Protein AF-A0A926HM57-F1 (afdb_monomer_lite)

pLDDT: mean 96.58, std 5.71, range [52.28, 98.81]

Structure (mmCIF, N/CA/C/O backbone):
data_AF-A0A926HM57-F1
#
_entry.id   AF-A0A926HM57-F1
#
loop_
_atom_site.group_PDB
_atom_site.id
_atom_site.type_symbol
_atom_site.label_atom_id
_atom_site.label_alt_id
_atom_site.label_comp_id
_atom_site.label_asym_id
_atom_site.label_entity_id
_atom_site.label_seq_id
_atom_site.pdbx_PDB_ins_code
_atom_site.Cartn_x
_atom_site.Cartn_y
_atom_site.Cartn_z
_atom_site.occupancy
_atom_site.B_iso_or_equiv
_atom_site.auth_seq_id
_atom_site.auth_comp_id
_atom_site.auth_asym_id
_atom_site.auth_atom_id
_atom_site.pdbx_PDB_model_num
ATOM 1 N N . MET A 1 1 ? 2.139 -15.686 -7.103 1.00 90.44 1 MET A N 1
ATOM 2 C CA . MET A 1 1 ? 2.930 -14.501 -6.729 1.00 90.44 1 MET A CA 1
ATOM 3 C C . MET A 1 1 ? 4.393 -14.729 -7.094 1.00 90.44 1 MET A C 1
ATOM 5 O O . MET A 1 1 ? 4.927 -15.778 -6.742 1.00 90.44 1 MET A O 1
ATOM 9 N N . LYS A 1 2 ? 5.020 -13.813 -7.842 1.00 95.62 2 LYS A N 1
ATOM 10 C CA . LYS A 1 2 ? 6.437 -13.906 -8.256 1.00 95.62 2 LYS A CA 1
ATOM 11 C C . LYS A 1 2 ? 7.314 -13.123 -7.279 1.00 95.62 2 LYS A C 1
ATOM 13 O O . LYS A 1 2 ? 7.052 -11.944 -7.071 1.00 95.62 2 LYS A O 1
ATOM 18 N N . ARG A 1 3 ? 8.365 -13.736 -6.722 1.00 97.81 3 ARG A N 1
ATOM 19 C CA . ARG A 1 3 ? 9.321 -13.022 -5.858 1.00 97.81 3 ARG A CA 1
ATOM 20 C C . ARG A 1 3 ? 10.279 -12.172 -6.678 1.00 97.81 3 ARG A C 1
ATOM 22 O O . ARG A 1 3 ? 10.935 -12.697 -7.576 1.00 97.81 3 ARG A O 1
ATOM 29 N N . LEU A 1 4 ? 10.350 -10.886 -6.349 1.00 98.25 4 LEU A N 1
ATOM 30 C CA . LEU A 1 4 ? 11.300 -9.955 -6.945 1.00 98.25 4 LEU A CA 1
ATOM 31 C C . LEU A 1 4 ? 12.576 -9.891 -6.104 1.00 98.25 4 LEU A C 1
ATOM 33 O O . LEU A 1 4 ? 12.536 -9.925 -4.872 1.00 98.25 4 LEU A O 1
ATOM 37 N N . THR A 1 5 ? 13.721 -9.799 -6.775 1.00 98.56 5 THR A N 1
ATOM 38 C CA . THR A 1 5 ? 14.961 -9.341 -6.140 1.00 98.56 5 THR A CA 1
ATOM 39 C C . THR A 1 5 ? 14.954 -7.814 -6.035 1.00 98.56 5 THR A C 1
ATOM 41 O O . THR A 1 5 ? 14.234 -7.138 -6.773 1.00 98.56 5 THR A O 1
ATOM 44 N N . GLN A 1 6 ? 15.793 -7.252 -5.159 1.00 98.56 6 GLN A N 1
ATOM 45 C CA . GLN A 1 6 ? 15.940 -5.795 -5.056 1.00 98.56 6 GLN A CA 1
ATOM 46 C C . GLN A 1 6 ? 16.404 -5.173 -6.382 1.00 98.56 6 GLN A C 1
ATOM 48 O O . GLN A 1 6 ? 15.929 -4.114 -6.768 1.00 98.56 6 GLN A O 1
ATOM 53 N N . GLU A 1 7 ? 17.288 -5.846 -7.122 1.00 98.62 7 GLU A N 1
ATOM 54 C CA . GLU A 1 7 ? 17.753 -5.380 -8.435 1.00 98.62 7 GLU A CA 1
ATOM 55 C C . GLU A 1 7 ? 16.627 -5.343 -9.474 1.00 98.62 7 GLU A C 1
ATOM 57 O O . GLU A 1 7 ? 16.529 -4.386 -10.244 1.00 98.62 7 GLU A O 1
ATOM 62 N N . GLN A 1 8 ? 15.748 -6.351 -9.480 1.00 98.62 8 GLN A N 1
ATOM 63 C CA . GLN A 1 8 ? 14.581 -6.376 -10.363 1.00 98.62 8 GLN A CA 1
ATOM 64 C C . GLN A 1 8 ? 13.622 -5.237 -10.022 1.00 98.62 8 GLN A C 1
ATOM 66 O O . GLN A 1 8 ? 13.217 -4.502 -10.919 1.00 98.62 8 GLN A O 1
ATOM 71 N N . LEU A 1 9 ? 13.319 -5.053 -8.735 1.00 98.50 9 LEU A N 1
ATOM 72 C CA . LEU A 1 9 ? 12.467 -3.967 -8.260 1.00 98.50 9 LEU A CA 1
ATOM 73 C C . LEU A 1 9 ? 13.043 -2.592 -8.628 1.00 98.50 9 LEU A C 1
ATOM 75 O O . LEU A 1 9 ? 12.349 -1.783 -9.236 1.00 98.50 9 LEU A O 1
ATOM 79 N N . ASN A 1 10 ? 14.329 -2.357 -8.356 1.00 98.50 10 ASN A N 1
ATOM 80 C CA . ASN A 1 10 ? 15.011 -1.109 -8.707 1.00 98.50 10 ASN A CA 1
ATOM 81 C C . ASN A 1 10 ? 14.971 -0.844 -10.217 1.00 98.50 10 ASN A C 1
ATOM 83 O O . ASN A 1 10 ? 14.757 0.289 -10.641 1.00 98.50 10 ASN A O 1
ATOM 87 N N . SER A 1 11 ? 15.143 -1.887 -11.034 1.00 98.44 11 SER A N 1
ATOM 88 C CA . SER A 1 11 ? 15.069 -1.766 -12.495 1.00 98.44 11 SER A CA 1
ATOM 89 C C . SER A 1 11 ? 13.667 -1.369 -12.962 1.00 98.44 11 SER A C 1
ATOM 91 O O . SER A 1 11 ? 13.525 -0.541 -13.859 1.00 98.44 11 SER A O 1
ATOM 93 N N . MET A 1 12 ? 12.627 -1.922 -12.332 1.00 98.50 12 MET A N 1
ATOM 94 C CA . MET A 1 12 ? 11.234 -1.580 -12.626 1.00 98.50 12 MET A CA 1
ATOM 95 C C . MET A 1 12 ? 10.900 -0.145 -12.195 1.00 98.50 12 MET A C 1
ATOM 97 O O . MET A 1 12 ? 10.279 0.587 -12.960 1.00 98.50 12 MET A O 1
ATOM 101 N N . ILE A 1 13 ? 11.375 0.292 -11.024 1.00 98.31 13 ILE A N 1
ATOM 102 C CA . ILE A 1 13 ? 11.237 1.681 -10.553 1.00 98.31 13 ILE A CA 1
ATOM 103 C C . ILE A 1 13 ? 11.963 2.651 -11.502 1.00 98.31 13 ILE A C 1
ATOM 105 O O . ILE A 1 13 ? 11.423 3.695 -11.858 1.00 98.31 13 ILE A O 1
ATOM 109 N N . ALA A 1 14 ? 13.156 2.298 -11.990 1.00 98.25 14 ALA A N 1
ATOM 110 C CA . ALA A 1 14 ? 13.881 3.119 -12.960 1.00 98.25 14 ALA A CA 1
ATOM 111 C C . ALA A 1 14 ? 13.135 3.240 -14.303 1.00 98.25 14 ALA A C 1
ATOM 113 O O . ALA A 1 14 ? 13.075 4.325 -14.883 1.00 98.25 14 ALA A O 1
ATOM 114 N N . ALA A 1 15 ? 12.531 2.150 -14.790 1.00 98.56 15 ALA A N 1
ATOM 115 C CA . ALA A 1 15 ? 11.677 2.184 -15.979 1.00 98.56 15 ALA A CA 1
ATOM 116 C C . ALA A 1 15 ? 10.415 3.038 -15.760 1.00 98.56 15 ALA A C 1
ATOM 118 O O . ALA A 1 15 ? 9.939 3.694 -16.688 1.00 98.56 15 ALA A O 1
ATOM 119 N N . HIS A 1 16 ? 9.907 3.082 -14.531 1.00 98.44 16 HIS A N 1
ATOM 120 C CA . HIS A 1 16 ? 8.777 3.926 -14.173 1.00 98.44 16 HIS A CA 1
ATOM 121 C C . HIS A 1 16 ? 9.115 5.413 -14.153 1.00 98.44 16 HIS A C 1
ATOM 123 O O . HIS A 1 16 ? 8.356 6.209 -14.701 1.00 98.44 16 HIS A O 1
ATOM 129 N N . ALA A 1 17 ? 10.283 5.790 -13.633 1.00 97.81 17 ALA A N 1
ATOM 130 C CA . ALA A 1 17 ? 10.751 7.174 -13.693 1.00 97.81 17 ALA A CA 1
ATOM 131 C C . ALA A 1 17 ? 10.847 7.685 -15.143 1.00 97.81 17 ALA A C 1
ATOM 133 O O . ALA A 1 17 ? 10.453 8.811 -15.437 1.00 97.81 17 ALA A O 1
ATOM 134 N N . LYS A 1 18 ? 11.298 6.831 -16.071 1.00 98.44 18 LYS A N 1
ATOM 135 C CA . LYS A 1 18 ? 11.282 7.129 -17.512 1.00 98.44 18 LYS A CA 1
ATOM 136 C C . LYS A 1 18 ? 9.864 7.318 -18.051 1.00 98.44 18 LYS A C 1
ATOM 138 O O . LYS A 1 18 ? 9.610 8.268 -18.781 1.00 98.44 18 LYS A O 1
ATOM 143 N N . TRP A 1 19 ? 8.929 6.452 -17.654 1.00 98.44 19 TRP A N 1
ATOM 144 C CA . TRP A 1 19 ? 7.524 6.566 -18.056 1.00 98.44 19 TRP A CA 1
ATOM 145 C C . TRP A 1 19 ? 6.895 7.891 -17.608 1.00 98.44 19 TRP A C 1
ATOM 147 O O . TRP A 1 19 ? 6.186 8.522 -18.386 1.00 98.44 19 TRP A O 1
ATOM 157 N N . LEU A 1 20 ? 7.196 8.344 -16.387 1.00 97.12 20 LEU A N 1
ATOM 158 C CA . LEU A 1 20 ? 6.745 9.643 -15.873 1.00 97.12 20 LEU A CA 1
ATOM 159 C C . LEU A 1 20 ? 7.338 10.829 -16.642 1.00 97.12 20 LEU A C 1
ATOM 161 O O . LEU A 1 20 ? 6.705 11.877 -16.735 1.00 97.12 20 LEU A O 1
ATOM 165 N N . ALA A 1 21 ? 8.535 10.659 -17.202 1.00 97.69 21 ALA A N 1
ATOM 166 C CA . ALA A 1 21 ? 9.201 11.647 -18.041 1.00 97.69 21 ALA A CA 1
ATOM 167 C C . ALA A 1 21 ? 8.774 11.589 -19.523 1.00 97.69 21 ALA A C 1
ATOM 169 O O . ALA A 1 21 ? 9.403 12.246 -20.349 1.00 97.69 21 ALA A O 1
ATOM 170 N N . GLU A 1 22 ? 7.739 10.806 -19.860 1.00 97.31 22 GLU A N 1
ATOM 171 C CA . GLU A 1 22 ? 7.255 10.590 -21.235 1.00 97.31 22 GLU A CA 1
ATOM 172 C C . GLU A 1 22 ? 8.332 10.026 -22.188 1.00 97.31 22 GLU A C 1
ATOM 174 O O . GLU A 1 22 ? 8.271 10.204 -23.406 1.00 97.31 22 GLU A O 1
ATOM 179 N N . ASP A 1 23 ? 9.317 9.310 -21.640 1.00 97.94 23 ASP A N 1
ATOM 180 C CA . ASP A 1 23 ? 10.346 8.605 -22.407 1.00 97.94 23 ASP A CA 1
ATOM 181 C C . ASP A 1 23 ? 9.758 7.328 -23.039 1.00 97.94 23 ASP A C 1
ATOM 183 O O . ASP A 1 23 ? 9.056 6.550 -22.384 1.00 97.94 23 ASP A O 1
ATOM 187 N N . SER A 1 24 ? 10.073 7.089 -24.317 1.00 96.12 24 SER A N 1
ATOM 188 C CA . SER A 1 24 ? 9.617 5.925 -25.084 1.00 96.12 24 SER A CA 1
ATOM 189 C C . SER A 1 24 ? 10.082 4.582 -24.519 1.00 96.12 24 SER A C 1
ATOM 191 O O . SER A 1 24 ? 9.411 3.576 -24.742 1.00 96.12 24 SER A O 1
ATOM 193 N N . ASP A 1 25 ? 11.199 4.558 -23.786 1.00 95.81 25 ASP A N 1
ATOM 194 C CA . ASP A 1 25 ? 11.725 3.351 -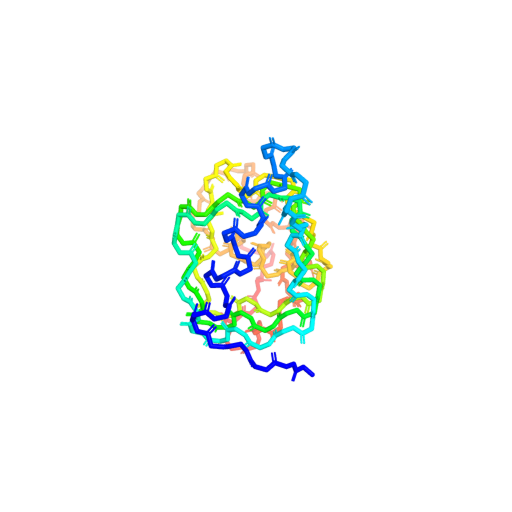23.134 1.00 95.81 25 ASP A CA 1
ATOM 195 C C . ASP A 1 25 ? 11.158 3.148 -21.713 1.00 95.81 25 ASP A C 1
ATOM 197 O O . ASP A 1 25 ? 11.603 2.264 -20.970 1.00 95.81 25 ASP A O 1
ATOM 201 N N . GLY A 1 26 ? 10.210 3.990 -21.293 1.00 97.81 26 GLY A N 1
ATOM 202 C CA . GLY A 1 26 ? 9.554 3.915 -19.995 1.00 97.81 26 GLY A CA 1
ATOM 203 C C . GLY A 1 26 ? 8.428 2.882 -19.930 1.00 97.81 26 GLY A C 1
ATOM 204 O O . GLY A 1 26 ? 7.715 2.633 -20.899 1.00 97.81 26 GLY A O 1
ATOM 205 N N . ALA A 1 27 ? 8.213 2.318 -18.741 1.00 98.25 27 ALA A N 1
ATOM 206 C CA . ALA A 1 27 ? 7.060 1.468 -18.454 1.00 98.25 27 ALA A CA 1
ATOM 207 C C . ALA A 1 27 ? 6.405 1.860 -17.126 1.00 98.25 27 ALA A C 1
ATOM 209 O O . ALA A 1 27 ? 7.089 2.058 -16.124 1.00 98.25 27 ALA A O 1
ATOM 210 N N . ARG A 1 28 ? 5.070 1.946 -17.095 1.00 98.06 28 ARG A N 1
ATOM 211 C CA . ARG A 1 28 ? 4.331 2.142 -15.840 1.00 98.06 28 ARG A CA 1
ATOM 212 C C . ARG A 1 28 ? 4.638 0.991 -14.875 1.00 98.06 28 ARG A C 1
ATOM 214 O O . ARG A 1 28 ? 4.664 -0.164 -15.292 1.00 98.06 28 ARG A O 1
ATOM 221 N N . LEU A 1 29 ? 4.842 1.313 -13.597 1.00 98.50 29 LEU A N 1
ATOM 222 C CA . LEU A 1 29 ? 5.193 0.333 -12.574 1.00 98.50 29 LEU A CA 1
ATOM 223 C C . LEU A 1 29 ? 4.026 -0.625 -12.304 1.00 98.50 29 LEU A C 1
ATOM 225 O O . LEU A 1 29 ? 3.000 -0.221 -11.755 1.00 98.50 29 LEU A O 1
ATOM 229 N N . ASP A 1 30 ? 4.207 -1.888 -12.683 1.00 98.50 30 ASP A N 1
ATOM 230 C CA . ASP A 1 30 ? 3.305 -2.995 -12.369 1.00 98.50 30 ASP A CA 1
ATOM 231 C C . ASP A 1 30 ? 4.010 -3.974 -11.427 1.00 98.50 30 ASP A C 1
ATOM 233 O O . ASP A 1 30 ? 4.945 -4.677 -11.808 1.00 98.50 30 ASP A O 1
ATOM 237 N N . LEU A 1 31 ? 3.568 -3.972 -10.177 1.00 98.31 31 LEU A N 1
ATOM 238 C CA . LEU A 1 31 ? 3.996 -4.844 -9.090 1.00 98.31 31 LEU A CA 1
ATOM 239 C C . LEU A 1 31 ? 2.830 -5.719 -8.604 1.00 98.31 31 LEU A C 1
ATOM 241 O O . LEU A 1 31 ? 2.867 -6.236 -7.481 1.00 98.31 31 LEU A O 1
ATOM 245 N N . SER A 1 32 ? 1.778 -5.859 -9.415 1.00 98.38 32 SER A N 1
ATOM 246 C CA . SER A 1 32 ? 0.620 -6.668 -9.060 1.00 98.38 32 SER A CA 1
ATOM 247 C C . SER A 1 32 ? 1.019 -8.133 -8.856 1.00 98.38 32 SER A C 1
ATOM 249 O O . SER A 1 32 ? 1.833 -8.699 -9.588 1.00 98.38 32 SER A O 1
ATOM 251 N N . ASP A 1 33 ? 0.496 -8.746 -7.791 1.00 98.38 33 ASP A N 1
ATOM 252 C CA . ASP A 1 33 ? 0.811 -10.123 -7.393 1.00 98.38 33 ASP A CA 1
ATOM 253 C C . ASP A 1 33 ? 2.328 -10.441 -7.324 1.00 98.38 33 ASP A C 1
ATOM 255 O O . ASP A 1 33 ? 2.768 -11.573 -7.596 1.00 98.38 33 ASP A O 1
ATOM 259 N N . CYS A 1 34 ? 3.150 -9.465 -6.922 1.00 98.44 34 CYS A N 1
ATOM 260 C CA . CYS A 1 34 ? 4.571 -9.652 -6.618 1.00 98.44 34 CYS A CA 1
ATOM 261 C C . CYS A 1 34 ? 4.827 -9.914 -5.123 1.00 98.44 34 CYS A C 1
ATOM 263 O O . CYS A 1 34 ? 4.162 -9.364 -4.249 1.00 98.44 34 CYS A O 1
ATOM 265 N N . ASP A 1 35 ? 5.831 -10.747 -4.828 1.00 98.62 35 ASP A N 1
ATOM 266 C CA . ASP A 1 35 ? 6.382 -10.948 -3.481 1.00 98.62 35 ASP A CA 1
ATOM 267 C C . ASP A 1 35 ? 7.611 -10.048 -3.338 1.00 98.62 35 ASP A C 1
ATOM 269 O O . ASP A 1 35 ? 8.643 -10.275 -3.978 1.00 98.62 35 ASP A O 1
ATOM 273 N N . MET A 1 36 ? 7.462 -9.012 -2.517 1.00 98.06 36 MET A N 1
ATOM 274 C CA . MET A 1 36 ? 8.452 -7.974 -2.231 1.00 98.06 36 MET A CA 1
ATOM 275 C C . MET A 1 36 ? 8.682 -7.860 -0.720 1.00 98.06 36 MET A C 1
ATOM 277 O O . MET A 1 36 ? 8.922 -6.777 -0.182 1.00 98.06 36 MET A O 1
ATOM 281 N N . ARG A 1 37 ? 8.577 -8.982 0.001 1.00 98.50 37 ARG A N 1
ATOM 282 C CA . ARG A 1 37 ? 8.779 -8.995 1.451 1.00 98.50 37 ARG A CA 1
ATOM 283 C C . ARG A 1 37 ? 10.173 -8.493 1.815 1.00 98.50 37 ARG A C 1
ATOM 285 O O . ARG A 1 37 ? 11.169 -9.029 1.326 1.00 98.50 37 ARG A O 1
ATOM 292 N N . GLY A 1 38 ? 10.231 -7.513 2.712 1.00 98.38 38 GLY A N 1
ATOM 293 C CA . GLY A 1 38 ? 11.480 -6.889 3.151 1.00 98.38 38 GLY A CA 1
ATOM 294 C C . GLY A 1 38 ? 12.165 -6.016 2.097 1.00 98.38 38 GLY A C 1
ATOM 295 O O . GLY A 1 38 ? 13.346 -5.723 2.257 1.00 98.38 38 GLY A O 1
ATOM 296 N N . ALA A 1 39 ? 11.475 -5.645 1.012 1.00 98.44 39 ALA A N 1
ATOM 297 C CA . ALA A 1 39 ? 12.042 -4.776 -0.013 1.00 98.44 39 ALA A CA 1
ATOM 298 C C . ALA A 1 39 ? 12.354 -3.374 0.531 1.00 98.44 39 ALA A C 1
ATOM 300 O O . ALA A 1 39 ? 11.595 -2.818 1.328 1.00 98.44 39 ALA A O 1
ATOM 301 N N . ASP A 1 40 ? 13.450 -2.794 0.048 1.00 98.38 40 ASP A N 1
ATOM 302 C CA . ASP A 1 40 ? 13.793 -1.391 0.259 1.00 98.38 40 ASP A CA 1
ATOM 303 C C . ASP A 1 40 ? 13.194 -0.564 -0.885 1.00 98.38 40 ASP A C 1
ATOM 305 O O . ASP A 1 40 ? 13.620 -0.672 -2.035 1.00 98.38 40 ASP A O 1
ATOM 309 N N . MET A 1 41 ? 12.169 0.225 -0.576 1.00 97.62 41 MET A N 1
ATOM 310 C CA . MET A 1 41 ? 11.495 1.147 -1.495 1.00 97.62 41 MET A CA 1
ATOM 311 C C . MET A 1 41 ? 11.593 2.588 -0.988 1.00 97.62 41 MET A C 1
ATOM 313 O O . MET A 1 41 ? 10.764 3.436 -1.327 1.00 97.62 41 MET A O 1
ATOM 317 N N . ARG A 1 42 ? 12.589 2.886 -0.146 1.00 97.81 42 ARG A N 1
ATOM 318 C CA . ARG A 1 42 ? 12.765 4.234 0.391 1.00 97.81 42 ARG A CA 1
ATOM 319 C C . ARG A 1 42 ? 12.996 5.220 -0.745 1.00 97.81 42 ARG A C 1
ATOM 321 O O . ARG A 1 42 ? 13.797 4.954 -1.638 1.00 97.81 42 ARG A O 1
ATOM 328 N N . TRP A 1 43 ? 12.325 6.369 -0.680 1.00 96.94 43 TRP A N 1
ATOM 329 C CA . TRP A 1 43 ? 12.418 7.442 -1.684 1.00 96.94 43 TRP A CA 1
ATOM 330 C C . TRP A 1 43 ? 11.971 7.062 -3.103 1.00 96.94 43 TRP A C 1
ATOM 332 O O . TRP A 1 43 ? 12.201 7.835 -4.033 1.00 96.94 43 TRP A O 1
ATOM 342 N N . ALA A 1 44 ? 11.363 5.890 -3.300 1.00 97.50 44 ALA A N 1
ATOM 343 C CA . ALA A 1 44 ? 10.919 5.466 -4.618 1.00 97.50 44 ALA A CA 1
ATOM 344 C C . ALA A 1 44 ? 9.769 6.353 -5.116 1.00 97.50 44 ALA A C 1
ATOM 346 O O . ALA A 1 44 ? 8.827 6.628 -4.370 1.00 97.50 44 ALA A O 1
ATOM 347 N N . ASP A 1 45 ? 9.827 6.754 -6.385 1.00 97.38 45 ASP A N 1
ATOM 348 C CA . ASP A 1 45 ? 8.654 7.266 -7.089 1.00 97.38 45 ASP A CA 1
ATOM 349 C C . ASP A 1 45 ? 7.861 6.064 -7.609 1.00 97.38 45 ASP A C 1
ATOM 351 O O . ASP A 1 45 ? 8.340 5.300 -8.447 1.00 97.38 45 ASP A O 1
ATOM 355 N N . MET A 1 46 ? 6.689 5.843 -7.026 1.00 97.31 46 MET A N 1
ATOM 356 C CA . MET A 1 46 ? 5.740 4.777 -7.345 1.00 97.31 46 MET A CA 1
ATOM 357 C C . MET A 1 46 ? 4.343 5.371 -7.569 1.00 97.31 46 MET A C 1
ATOM 359 O O . MET A 1 46 ? 3.325 4.711 -7.319 1.00 97.31 46 MET A O 1
ATOM 363 N N . CYS A 1 47 ? 4.260 6.637 -7.993 1.00 97.56 47 CYS A N 1
ATOM 364 C CA . CYS A 1 47 ? 2.975 7.263 -8.256 1.00 97.56 47 CYS A CA 1
ATOM 365 C C . CYS A 1 47 ? 2.226 6.511 -9.369 1.00 97.56 47 CYS A C 1
ATOM 367 O O . CYS A 1 47 ? 2.789 6.033 -10.349 1.00 97.56 47 CYS A O 1
ATOM 369 N N . LEU A 1 48 ? 0.913 6.345 -9.206 1.00 98.12 48 LEU A N 1
ATOM 370 C CA . LEU A 1 48 ? 0.068 5.571 -10.123 1.00 98.12 48 LEU A CA 1
ATOM 371 C C . LEU A 1 48 ? 0.489 4.095 -10.302 1.00 98.12 48 LEU A C 1
ATOM 373 O O . LEU A 1 48 ? -0.043 3.439 -11.201 1.00 98.12 48 LEU A O 1
ATOM 377 N N . ALA A 1 49 ? 1.391 3.540 -9.488 1.00 98.38 49 ALA A N 1
ATOM 378 C CA . ALA A 1 49 ? 1.793 2.139 -9.598 1.00 98.38 49 ALA A CA 1
ATOM 379 C C . ALA A 1 49 ? 0.613 1.181 -9.363 1.00 98.38 49 ALA A C 1
ATO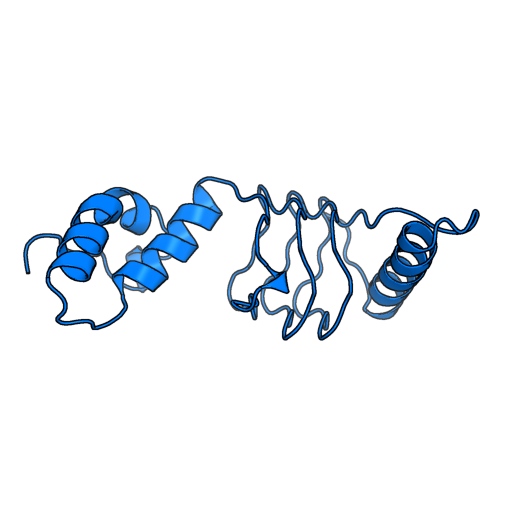M 381 O O . ALA A 1 49 ? -0.298 1.466 -8.578 1.00 98.38 49 ALA A O 1
ATOM 382 N N . ASP A 1 50 ? 0.629 0.035 -10.038 1.00 98.75 50 ASP A N 1
ATOM 383 C CA . ASP A 1 50 ? -0.262 -1.081 -9.728 1.00 98.75 50 ASP A CA 1
ATOM 384 C C . ASP A 1 50 ? 0.439 -2.018 -8.742 1.00 98.75 50 ASP A C 1
ATOM 386 O O . ASP A 1 50 ? 1.435 -2.643 -9.079 1.00 98.75 50 ASP A O 1
ATOM 390 N N . MET A 1 51 ? -0.046 -2.092 -7.507 1.00 98.38 51 MET A N 1
ATOM 391 C CA . MET A 1 51 ? 0.471 -2.963 -6.445 1.00 98.38 51 MET A CA 1
ATOM 392 C C . MET A 1 51 ? -0.632 -3.889 -5.918 1.00 98.38 51 MET A C 1
ATOM 394 O O . MET A 1 51 ? -0.591 -4.341 -4.767 1.00 98.38 51 MET A O 1
ATOM 398 N N . ARG A 1 52 ? -1.658 -4.157 -6.735 1.00 98.69 52 ARG A N 1
ATOM 399 C CA . ARG A 1 52 ? -2.789 -4.990 -6.323 1.00 98.69 52 ARG A CA 1
ATOM 400 C C . ARG A 1 52 ? -2.314 -6.393 -5.960 1.00 98.69 52 ARG A C 1
ATOM 402 O O . ARG A 1 52 ? -1.530 -7.001 -6.680 1.00 98.69 52 ARG A O 1
ATOM 409 N N . GLY A 1 53 ? -2.764 -6.901 -4.816 1.00 98.50 53 GLY A N 1
ATOM 410 C CA . GLY A 1 53 ? -2.398 -8.238 -4.333 1.00 98.50 53 GLY A CA 1
ATOM 411 C C . GLY A 1 53 ? -0.931 -8.421 -3.919 1.00 98.50 53 GLY A C 1
ATOM 412 O O . GLY A 1 53 ? -0.564 -9.525 -3.523 1.00 98.50 53 GLY A O 1
ATOM 413 N N . ALA A 1 54 ? -0.083 -7.387 -3.974 1.00 98.50 54 ALA A N 1
ATOM 414 C CA . ALA A 1 54 ? 1.340 -7.512 -3.663 1.00 98.50 54 ALA A CA 1
ATOM 415 C C . ALA A 1 54 ? 1.600 -7.862 -2.185 1.00 98.50 54 ALA A C 1
ATOM 417 O O . ALA A 1 54 ? 0.939 -7.354 -1.277 1.00 98.50 54 ALA A O 1
ATOM 418 N N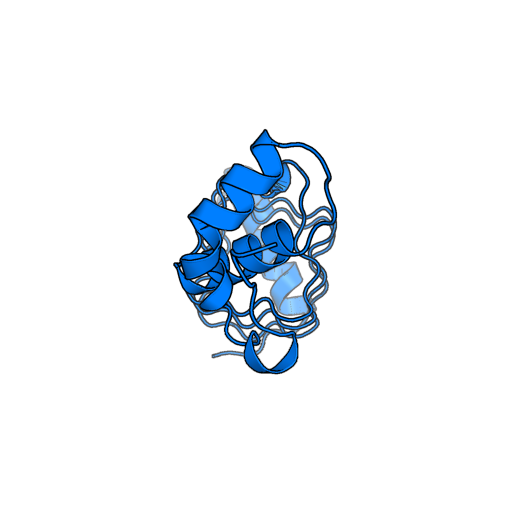 . ASP A 1 55 ? 2.610 -8.691 -1.920 1.00 98.75 55 ASP A N 1
ATOM 419 C CA . ASP A 1 55 ? 3.086 -8.981 -0.564 1.00 98.75 55 ASP A CA 1
ATOM 420 C C . ASP A 1 55 ? 4.293 -8.098 -0.235 1.00 98.75 55 ASP A C 1
ATOM 422 O O . ASP A 1 55 ? 5.419 -8.379 -0.645 1.00 98.75 55 ASP A O 1
ATOM 426 N N . MET A 1 56 ? 4.044 -7.023 0.511 1.00 98.12 56 MET A N 1
ATOM 427 C CA . MET A 1 56 ? 5.025 -6.025 0.949 1.00 98.12 56 MET A CA 1
ATOM 428 C C . MET A 1 56 ? 5.284 -6.113 2.456 1.00 98.12 56 MET A C 1
ATOM 430 O O . MET A 1 56 ? 5.664 -5.126 3.091 1.00 98.12 56 MET A O 1
ATOM 434 N N . ARG A 1 57 ? 5.072 -7.284 3.074 1.00 98.50 57 ARG A N 1
ATOM 435 C CA . ARG A 1 57 ? 5.356 -7.433 4.506 1.00 98.50 57 ARG A CA 1
ATOM 436 C C . ARG A 1 57 ? 6.809 -7.081 4.801 1.00 98.50 57 ARG A C 1
ATOM 438 O O . ARG A 1 57 ? 7.700 -7.540 4.089 1.00 98.50 57 ARG A O 1
ATOM 445 N N . TRP A 1 58 ? 7.048 -6.320 5.866 1.00 98.50 58 TRP A N 1
ATOM 446 C CA . TRP A 1 58 ? 8.384 -5.841 6.266 1.00 98.50 58 TRP A CA 1
ATOM 447 C C . TRP A 1 58 ? 9.080 -4.896 5.277 1.00 98.50 58 TRP A C 1
ATOM 449 O O . TRP A 1 58 ? 10.256 -4.600 5.470 1.00 98.50 58 TRP A O 1
ATOM 459 N N . ALA A 1 59 ? 8.410 -4.445 4.215 1.00 98.31 59 ALA A N 1
ATOM 460 C CA . ALA A 1 59 ? 9.017 -3.517 3.269 1.00 98.31 59 ALA A CA 1
ATOM 461 C C . ALA A 1 59 ? 9.170 -2.111 3.870 1.00 98.31 59 ALA A C 1
ATOM 463 O O . ALA A 1 59 ? 8.327 -1.661 4.651 1.00 98.31 59 ALA A O 1
ATOM 464 N N . ASP A 1 60 ? 10.218 -1.399 3.471 1.00 98.3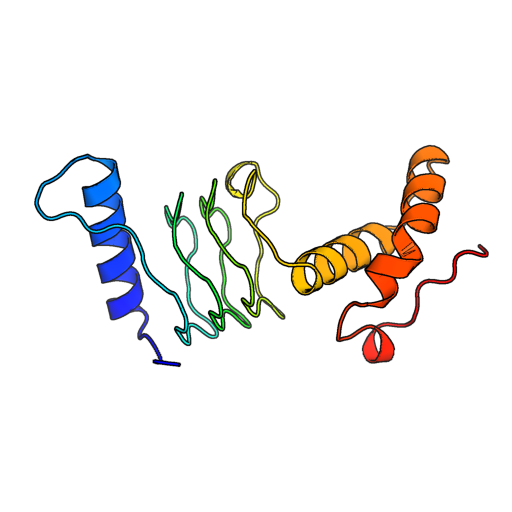8 60 ASP A N 1
ATOM 465 C CA . ASP A 1 60 ? 10.452 -0.014 3.875 1.00 98.38 60 ASP A CA 1
ATOM 466 C C . ASP A 1 60 ? 10.060 0.935 2.736 1.00 98.38 60 ASP A C 1
ATOM 468 O O . ASP A 1 60 ? 10.751 1.006 1.724 1.00 98.38 60 ASP A O 1
ATOM 472 N N . MET A 1 61 ? 8.941 1.652 2.886 1.00 97.25 61 MET A N 1
ATOM 473 C CA . MET A 1 61 ? 8.472 2.671 1.935 1.00 97.25 61 MET A CA 1
ATOM 474 C C . MET A 1 61 ? 8.654 4.089 2.507 1.00 97.25 61 MET A C 1
ATOM 476 O O . MET A 1 61 ? 7.908 5.013 2.168 1.00 97.25 61 MET A O 1
ATOM 480 N N . CYS A 1 62 ? 9.622 4.289 3.412 1.00 97.00 62 CYS A N 1
ATOM 481 C CA . CYS A 1 62 ? 9.900 5.602 3.985 1.00 97.00 62 CYS A CA 1
ATOM 482 C C . CYS A 1 62 ? 10.182 6.626 2.877 1.00 97.00 62 CYS A C 1
ATOM 484 O O . CYS A 1 62 ? 11.052 6.433 2.028 1.00 97.00 62 CYS A O 1
ATOM 486 N N . LEU A 1 63 ? 9.428 7.728 2.897 1.00 96.44 63 LEU A N 1
ATOM 487 C CA . LEU A 1 63 ? 9.549 8.841 1.949 1.00 96.44 63 LEU A CA 1
ATOM 488 C C . LEU A 1 63 ? 9.302 8.463 0.477 1.00 96.44 63 LEU A C 1
ATOM 490 O O . LEU A 1 63 ? 9.624 9.245 -0.411 1.00 96.44 63 LEU A O 1
ATOM 494 N N . ALA A 1 64 ? 8.685 7.308 0.217 1.00 97.75 64 ALA A N 1
ATOM 495 C CA . ALA A 1 64 ? 8.217 6.950 -1.114 1.00 97.75 64 ALA A CA 1
ATOM 496 C C . ALA A 1 64 ? 7.001 7.791 -1.530 1.00 97.75 64 ALA A C 1
ATOM 498 O O . ALA A 1 64 ? 6.142 8.112 -0.698 1.00 97.75 64 ALA A O 1
ATOM 499 N N . ASP A 1 65 ? 6.923 8.120 -2.818 1.00 98.12 65 ASP A N 1
ATOM 500 C CA . ASP A 1 65 ? 5.750 8.724 -3.442 1.00 98.12 65 ASP A CA 1
ATOM 501 C C . ASP A 1 65 ? 4.864 7.625 -4.025 1.00 98.12 65 ASP A C 1
ATOM 503 O O . ASP A 1 65 ? 5.283 6.845 -4.871 1.00 98.12 65 ASP A O 1
ATOM 507 N N . MET A 1 66 ? 3.633 7.537 -3.548 1.00 97.69 66 MET A N 1
ATOM 508 C CA . MET A 1 66 ? 2.659 6.506 -3.897 1.00 97.69 66 MET A CA 1
ATOM 509 C C . MET A 1 66 ? 1.348 7.139 -4.375 1.00 97.69 66 MET A C 1
ATOM 511 O O . MET A 1 66 ? 0.301 6.486 -4.378 1.00 97.69 66 MET A O 1
ATOM 515 N N . ARG A 1 67 ? 1.359 8.424 -4.756 1.00 97.88 67 ARG A N 1
ATOM 516 C CA . ARG A 1 67 ? 0.138 9.161 -5.104 1.00 97.88 67 ARG A CA 1
ATOM 517 C C . ARG A 1 67 ? -0.621 8.449 -6.218 1.00 97.88 67 ARG A C 1
ATOM 519 O O . ARG A 1 67 ? -0.087 8.181 -7.291 1.00 97.88 67 ARG A O 1
ATOM 526 N N . GLY A 1 68 ? -1.886 8.126 -5.955 1.00 97.69 68 GLY A N 1
ATOM 527 C CA . GLY A 1 68 ? -2.761 7.441 -6.910 1.00 97.69 68 GLY A CA 1
ATOM 528 C C . GLY A 1 68 ? -2.438 5.964 -7.172 1.00 97.69 68 GLY A C 1
ATOM 529 O O . GLY A 1 68 ? -3.077 5.370 -8.047 1.00 97.69 68 GLY A O 1
ATOM 530 N N . ALA A 1 69 ? -1.483 5.370 -6.452 1.00 98.31 69 ALA A N 1
ATOM 531 C CA . ALA A 1 69 ? -1.161 3.956 -6.586 1.00 98.31 69 ALA A CA 1
ATOM 532 C C . ALA A 1 69 ? -2.317 3.061 -6.110 1.00 98.31 69 ALA A C 1
ATOM 534 O O . ALA A 1 69 ? -3.100 3.447 -5.240 1.00 98.31 69 ALA A O 1
ATOM 535 N N . ASP A 1 70 ? -2.436 1.866 -6.686 1.00 98.81 70 ASP A N 1
ATOM 536 C CA . ASP A 1 70 ? -3.479 0.899 -6.339 1.00 98.81 70 ASP A CA 1
ATOM 537 C C . ASP A 1 70 ? -2.919 -0.244 -5.497 1.00 98.81 70 ASP A C 1
ATOM 539 O O . ASP A 1 70 ? -2.139 -1.052 -5.986 1.00 98.81 70 ASP A O 1
ATOM 543 N N . MET A 1 71 ? -3.319 -0.315 -4.228 1.00 98.38 71 MET A N 1
ATOM 544 C CA . MET A 1 71 ? -2.857 -1.324 -3.273 1.00 98.38 71 MET A CA 1
ATOM 545 C C . MET A 1 71 ? -3.980 -2.276 -2.850 1.00 98.38 71 MET A C 1
ATOM 547 O O . MET A 1 71 ? -3.881 -2.931 -1.813 1.00 98.38 71 MET A O 1
ATOM 551 N N . CYS A 1 72 ? -5.077 -2.370 -3.608 1.00 98.56 72 CYS A N 1
ATOM 552 C CA . CYS A 1 72 ? -6.168 -3.282 -3.258 1.00 98.56 72 CYS A CA 1
ATOM 553 C C . CYS A 1 72 ? -5.660 -4.732 -3.159 1.00 98.56 72 CYS A C 1
ATOM 555 O O . CYS A 1 72 ? -4.994 -5.233 -4.060 1.00 98.56 72 CYS A O 1
ATOM 557 N N . GLY A 1 73 ? -5.956 -5.424 -2.058 1.00 98.19 73 GLY A N 1
ATOM 558 C CA . GLY A 1 73 ? -5.474 -6.779 -1.787 1.00 98.19 73 GLY A CA 1
ATOM 559 C C . GLY A 1 73 ? -4.018 -6.874 -1.319 1.00 98.19 73 GLY A C 1
ATOM 560 O O . GLY A 1 73 ? -3.584 -7.967 -0.962 1.00 98.19 73 GLY A O 1
ATOM 561 N N . ALA A 1 74 ? -3.262 -5.773 -1.282 1.00 98.25 74 ALA A N 1
ATOM 562 C CA . ALA A 1 74 ? -1.869 -5.807 -0.856 1.00 98.25 74 ALA A CA 1
ATOM 563 C C . ALA A 1 74 ? -1.734 -6.150 0.633 1.00 98.25 74 ALA A C 1
ATOM 565 O O . ALA A 1 74 ? -2.548 -5.728 1.462 1.00 98.25 74 ALA A O 1
ATOM 566 N N . ASN A 1 75 ? -0.674 -6.872 0.996 1.00 98.44 75 ASN A N 1
ATOM 567 C CA . ASN A 1 75 ? -0.294 -7.122 2.382 1.00 98.44 75 ASN A CA 1
ATOM 568 C C . ASN A 1 75 ? 0.839 -6.179 2.804 1.00 98.44 75 ASN A C 1
ATOM 570 O O . ASN A 1 75 ? 1.936 -6.246 2.260 1.00 98.44 75 ASN A O 1
ATOM 574 N N . ILE A 1 76 ? 0.569 -5.332 3.797 1.00 97.56 76 ILE A N 1
ATOM 575 C CA . ILE A 1 76 ? 1.488 -4.298 4.297 1.00 97.56 76 ILE A CA 1
ATOM 576 C C . ILE A 1 76 ? 1.910 -4.538 5.752 1.00 97.56 76 ILE A C 1
ATOM 578 O O . ILE A 1 76 ? 2.375 -3.617 6.427 1.00 97.56 76 ILE A O 1
ATOM 582 N N . ASP A 1 77 ? 1.707 -5.744 6.286 1.00 97.62 77 ASP A N 1
ATOM 583 C CA . ASP A 1 77 ? 2.027 -6.002 7.689 1.00 97.62 77 ASP A CA 1
ATOM 584 C C . ASP A 1 77 ? 3.512 -5.774 7.968 1.00 97.62 77 ASP A C 1
ATOM 586 O O . ASP A 1 77 ? 4.381 -6.243 7.235 1.00 97.62 77 ASP A O 1
ATOM 590 N N . TYR A 1 78 ? 3.796 -5.062 9.059 1.00 97.12 78 TYR A N 1
ATOM 591 C CA . TYR A 1 78 ? 5.152 -4.685 9.471 1.00 97.12 78 TYR A CA 1
ATOM 592 C C . TYR A 1 78 ? 5.916 -3.813 8.465 1.00 97.12 78 TYR A C 1
ATOM 594 O O . TYR A 1 78 ? 7.116 -3.612 8.632 1.00 97.12 78 TYR A O 1
ATOM 602 N N . SER A 1 79 ? 5.252 -3.308 7.425 1.00 97.38 79 SER A N 1
ATOM 603 C CA . SER A 1 79 ? 5.865 -2.362 6.499 1.00 97.38 79 SER A CA 1
ATOM 604 C C . SER A 1 79 ? 5.898 -0.946 7.076 1.00 97.38 79 SER A C 1
ATOM 606 O O . SER A 1 79 ? 5.115 -0.596 7.966 1.00 97.38 79 SER A O 1
ATOM 608 N N . VAL A 1 80 ? 6.781 -0.114 6.532 1.00 97.00 80 VAL A N 1
ATOM 609 C CA . VAL A 1 80 ? 6.816 1.324 6.807 1.00 97.00 80 VAL A CA 1
ATOM 610 C C . VAL A 1 80 ? 5.931 2.031 5.786 1.00 97.00 80 VAL A C 1
ATOM 612 O O . VAL A 1 80 ? 6.408 2.433 4.731 1.00 97.00 80 VAL 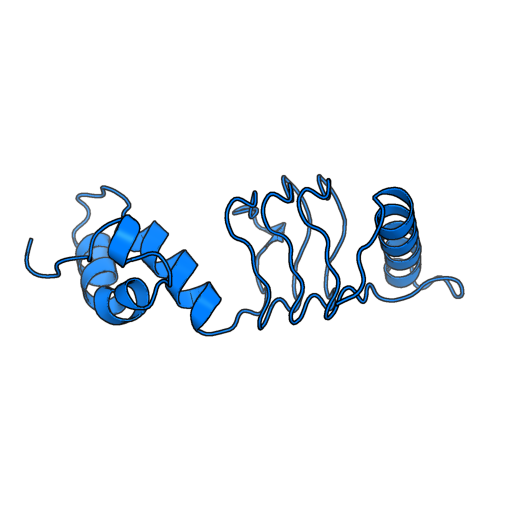A O 1
ATOM 615 N N . TRP A 1 81 ? 4.636 2.174 6.079 1.00 94.25 81 TRP A N 1
ATOM 616 C CA . TRP A 1 81 ? 3.728 2.963 5.239 1.00 94.25 81 TRP A CA 1
ATOM 617 C C . TRP A 1 81 ? 3.951 4.473 5.462 1.00 94.25 81 TRP A C 1
ATOM 619 O O . TRP A 1 81 ? 3.821 4.941 6.598 1.00 94.25 81 TRP A O 1
ATOM 629 N N . PRO A 1 82 ? 4.231 5.274 4.417 1.00 93.06 82 PRO A N 1
ATOM 630 C CA . PRO A 1 82 ? 4.443 6.710 4.566 1.00 93.06 82 PRO A CA 1
ATOM 631 C C . PRO A 1 82 ? 3.138 7.454 4.895 1.00 93.06 82 PRO A C 1
ATOM 633 O O . PRO A 1 82 ? 2.167 7.358 4.155 1.00 93.06 82 PRO A O 1
ATOM 636 N N . LEU A 1 83 ? 3.108 8.257 5.965 1.00 93.12 83 LEU A N 1
ATOM 637 C CA . LEU A 1 83 ? 1.962 9.130 6.306 1.00 93.12 83 LEU A CA 1
ATOM 638 C C . LEU A 1 83 ? 2.132 10.594 5.842 1.00 93.12 83 LEU A C 1
ATOM 640 O O . LEU A 1 83 ? 1.324 11.451 6.192 1.00 93.12 83 LEU A O 1
ATOM 644 N N . TRP A 1 84 ? 3.181 10.899 5.068 1.00 95.38 84 TRP A N 1
ATOM 645 C CA . TRP A 1 84 ? 3.355 12.208 4.424 1.00 95.38 84 TRP A CA 1
ATOM 646 C C . TRP A 1 84 ? 2.516 12.307 3.135 1.00 95.38 84 TRP A C 1
ATOM 648 O O . TRP A 1 84 ? 1.895 11.333 2.713 1.00 95.38 84 TRP A O 1
ATOM 658 N N . CYS A 1 85 ? 2.492 13.479 2.485 1.00 95.12 85 CYS A N 1
ATOM 659 C CA . CYS A 1 85 ? 1.589 13.729 1.353 1.00 95.12 85 CYS A CA 1
ATOM 660 C C . CYS A 1 85 ? 1.806 12.815 0.128 1.00 95.12 85 CYS A C 1
ATOM 662 O O . CYS A 1 85 ? 0.902 12.696 -0.700 1.00 95.12 85 CYS A O 1
ATOM 664 N N . GLY A 1 86 ? 2.946 12.123 0.045 1.00 94.88 86 GLY A N 1
ATOM 665 C CA . GLY A 1 86 ? 3.228 11.106 -0.967 1.00 94.88 86 GLY A CA 1
ATOM 666 C C . GLY A 1 86 ? 2.291 9.897 -0.934 1.00 94.88 86 GLY A C 1
ATOM 667 O O . GLY A 1 86 ? 2.164 9.226 -1.946 1.00 94.88 86 GLY A O 1
ATOM 668 N N . SER A 1 87 ? 1.571 9.616 0.156 1.00 94.88 87 SER A N 1
ATOM 669 C CA . SER A 1 87 ? 0.562 8.537 0.175 1.00 94.88 87 SER A CA 1
ATOM 670 C C . SER A 1 87 ? -0.877 9.017 -0.034 1.00 94.88 87 SER A C 1
ATOM 672 O O . SER A 1 87 ? -1.820 8.224 0.041 1.00 94.88 87 SER A O 1
ATOM 674 N N . LEU A 1 88 ? -1.087 10.306 -0.321 1.00 96.12 88 LEU A N 1
ATOM 675 C CA . LEU A 1 88 ? -2.430 10.819 -0.576 1.00 96.12 88 LEU A CA 1
ATOM 676 C C . LEU A 1 88 ? -2.989 10.259 -1.887 1.00 96.12 88 LEU A C 1
ATOM 678 O O . LEU A 1 88 ? -2.338 10.265 -2.930 1.00 96.12 88 LEU A O 1
ATOM 682 N N . GLY A 1 89 ? -4.235 9.788 -1.832 1.00 96.75 89 GLY A N 1
ATOM 683 C CA . GLY A 1 89 ? -4.920 9.212 -2.988 1.00 96.75 89 GLY A CA 1
ATOM 684 C C . GLY A 1 89 ? -4.511 7.777 -3.324 1.00 96.75 89 GLY A C 1
ATOM 685 O O . GLY A 1 89 ? -4.938 7.276 -4.363 1.00 96.75 89 GLY A O 1
ATOM 686 N N . VAL A 1 90 ? -3.724 7.105 -2.473 1.00 97.69 90 VAL A N 1
ATOM 687 C CA . VAL A 1 90 ? -3.531 5.652 -2.581 1.00 97.69 90 VAL A CA 1
ATOM 688 C C . VAL A 1 90 ? -4.890 4.958 -2.488 1.00 97.69 90 VAL A C 1
ATOM 690 O O . VAL A 1 90 ? -5.684 5.218 -1.580 1.00 97.69 90 VAL A O 1
ATOM 693 N N . LYS A 1 91 ? -5.165 4.064 -3.436 1.00 98.62 91 LYS A N 1
ATOM 694 C CA . LYS A 1 91 ? -6.381 3.253 -3.449 1.00 98.62 91 LYS A CA 1
ATOM 695 C C . LYS A 1 91 ? -6.167 2.036 -2.565 1.00 98.62 91 LYS A C 1
ATOM 697 O O . LYS A 1 91 ? -5.176 1.320 -2.698 1.00 98.62 91 LYS A O 1
ATOM 702 N N . VAL A 1 92 ? -7.118 1.805 -1.672 1.00 98.38 92 VAL A N 1
ATOM 703 C CA . VAL A 1 92 ? -7.088 0.708 -0.708 1.00 98.38 92 VAL A CA 1
ATOM 704 C C . VAL A 1 92 ? -8.404 -0.050 -0.736 1.00 98.38 92 VAL A C 1
ATOM 706 O O . VAL A 1 92 ? -9.461 0.514 -1.024 1.00 98.38 92 VAL A O 1
ATOM 709 N N . ASP A 1 93 ? -8.345 -1.332 -0.392 1.00 98.50 93 ASP A N 1
ATOM 710 C CA . ASP A 1 93 ? -9.543 -2.115 -0.126 1.00 98.50 93 ASP A CA 1
ATOM 711 C C . ASP A 1 93 ? -10.044 -1.906 1.318 1.00 98.50 93 ASP A C 1
ATOM 713 O O . ASP A 1 93 ? -9.444 -1.205 2.141 1.00 98.50 93 ASP A O 1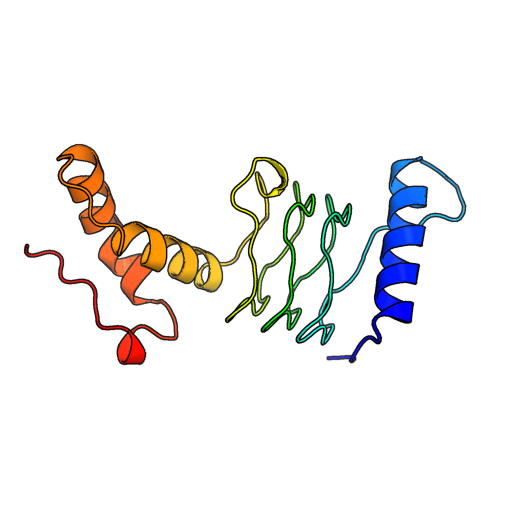
ATOM 717 N N . LYS A 1 94 ? -11.159 -2.564 1.656 1.00 98.44 94 LYS A N 1
ATOM 718 C CA . LYS A 1 94 ? -11.740 -2.506 3.004 1.00 98.44 94 LYS A CA 1
ATOM 719 C C . LYS A 1 94 ? -10.804 -3.066 4.084 1.00 98.44 94 LYS A C 1
ATOM 721 O O . LYS A 1 94 ? -10.858 -2.600 5.219 1.00 98.44 94 LYS A O 1
ATOM 726 N N . ARG A 1 95 ? -9.966 -4.060 3.763 1.00 98.12 95 ARG A N 1
ATOM 727 C CA . ARG A 1 95 ? -9.049 -4.699 4.722 1.00 98.12 95 ARG A CA 1
ATOM 728 C C . ARG A 1 95 ? -7.966 -3.712 5.150 1.00 98.12 95 ARG A C 1
ATOM 730 O O . ARG A 1 95 ? -7.728 -3.542 6.344 1.00 98.12 95 ARG A O 1
ATOM 737 N N . LEU A 1 96 ? -7.355 -3.034 4.185 1.00 97.94 96 LEU A N 1
ATOM 738 C CA . LEU A 1 96 ? -6.368 -1.985 4.418 1.00 97.94 96 LEU A CA 1
ATOM 739 C C . LEU A 1 96 ? -6.984 -0.771 5.117 1.00 97.94 96 LEU A C 1
ATOM 741 O O . LEU A 1 96 ? -6.410 -0.268 6.081 1.00 97.94 96 LEU A O 1
ATOM 745 N N . ALA A 1 97 ? -8.188 -0.354 4.713 1.00 98.38 97 ALA A N 1
ATOM 746 C CA . ALA A 1 97 ? -8.916 0.702 5.414 1.00 98.38 97 ALA A CA 1
ATOM 747 C C . ALA A 1 97 ? -9.182 0.337 6.887 1.00 98.38 97 ALA A C 1
ATOM 749 O O . ALA A 1 97 ? -8.989 1.172 7.767 1.00 98.38 97 ALA A O 1
ATOM 750 N N . ALA A 1 98 ? -9.562 -0.913 7.181 1.00 98.56 98 ALA A N 1
ATOM 751 C CA . ALA A 1 98 ? -9.737 -1.397 8.551 1.00 98.56 98 ALA A CA 1
ATOM 752 C C . ALA A 1 98 ? -8.421 -1.402 9.342 1.00 98.56 98 ALA A C 1
ATOM 754 O O . ALA A 1 98 ? -8.410 -1.010 10.507 1.00 98.56 98 ALA A O 1
ATOM 755 N N . GLN A 1 99 ? -7.309 -1.790 8.711 1.00 98.12 99 GLN A N 1
ATOM 756 C CA . GLN A 1 99 ? -5.976 -1.733 9.312 1.00 98.12 99 GLN A CA 1
ATOM 757 C C . GLN A 1 99 ? -5.585 -0.293 9.681 1.00 98.12 99 GLN A C 1
ATOM 759 O O . GLN A 1 99 ? -5.177 -0.060 10.817 1.00 98.12 99 GLN A O 1
ATOM 764 N N . LEU A 1 100 ? -5.767 0.686 8.790 1.00 97.06 100 LEU A N 1
ATOM 765 C CA . LEU A 1 100 ? -5.492 2.101 9.087 1.00 97.06 100 LEU A CA 1
ATOM 766 C C . LEU A 1 100 ? -6.448 2.669 10.149 1.00 97.06 100 LEU A C 1
ATOM 768 O O . LEU A 1 100 ? -6.000 3.311 11.101 1.00 97.06 100 LEU A O 1
ATOM 772 N N . ALA A 1 101 ? -7.748 2.374 10.039 1.00 98.12 101 ALA A N 1
ATOM 773 C CA . ALA A 1 101 ? -8.756 2.783 11.018 1.00 98.12 101 ALA A CA 1
ATOM 774 C C . ALA A 1 101 ? -8.432 2.249 12.419 1.00 98.12 101 ALA A C 1
ATOM 776 O O . ALA A 1 101 ? -8.556 2.976 13.400 1.00 98.12 101 ALA A O 1
ATOM 777 N N . TYR A 1 102 ? -7.959 1.004 12.518 1.00 98.31 102 TYR A N 1
ATOM 778 C CA . TYR A 1 102 ? -7.523 0.423 13.782 1.00 98.31 102 TYR A CA 1
ATOM 779 C C . TYR A 1 102 ? -6.395 1.225 14.429 1.00 98.31 102 TYR A C 1
ATOM 781 O O . TYR A 1 102 ? -6.483 1.538 15.612 1.00 98.31 102 TYR A O 1
ATOM 789 N N . HIS A 1 103 ? -5.375 1.626 13.668 1.00 96.94 103 HIS A N 1
ATOM 790 C CA . HIS A 1 103 ? -4.280 2.432 14.212 1.00 96.94 103 HIS A CA 1
ATOM 791 C C . HIS A 1 103 ? -4.761 3.816 14.663 1.00 96.94 103 HIS A C 1
ATOM 793 O O . HIS A 1 103 ? -4.403 4.243 15.758 1.00 96.94 103 HIS A O 1
ATOM 799 N N . PHE A 1 104 ? -5.632 4.475 13.890 1.00 97.38 104 PHE A N 1
ATOM 800 C CA . PHE A 1 104 ? -6.247 5.744 14.296 1.00 97.38 104 PHE A CA 1
ATOM 801 C C . PHE A 1 104 ? -7.053 5.612 15.599 1.00 97.38 104 PHE A C 1
ATOM 803 O O . PHE A 1 104 ? -6.904 6.418 16.516 1.00 97.38 104 PHE A O 1
ATOM 810 N N . CYS A 1 105 ? -7.864 4.561 15.728 1.00 97.62 105 CYS A N 1
ATOM 811 C CA . CYS A 1 105 ? -8.648 4.297 16.936 1.00 97.62 105 CYS A CA 1
ATOM 812 C C . CYS A 1 105 ? -7.810 3.866 18.150 1.00 97.62 105 CYS A C 1
ATOM 814 O O . CYS A 1 105 ? -8.339 3.820 19.256 1.00 97.62 105 CYS A O 1
ATOM 816 N N . ARG A 1 106 ? -6.524 3.540 17.975 1.00 96.56 106 ARG A N 1
ATOM 817 C CA . ARG A 1 106 ? -5.595 3.235 19.077 1.00 96.56 106 ARG A CA 1
ATOM 818 C C . ARG A 1 106 ? -4.763 4.436 19.521 1.00 96.56 106 ARG A C 1
ATOM 820 O O . ARG A 1 106 ? -4.019 4.309 20.492 1.00 96.56 106 ARG A O 1
ATOM 827 N N . LEU A 1 107 ? -4.888 5.581 18.851 1.00 96.12 107 LEU A N 1
ATOM 828 C CA . LEU A 1 107 ? -4.288 6.829 19.311 1.00 96.12 107 LEU A CA 1
ATOM 829 C C . LEU A 1 107 ? -4.938 7.265 20.626 1.00 96.12 107 LEU A C 1
ATOM 831 O O . LEU A 1 107 ? -6.163 7.288 20.746 1.00 96.12 107 LEU A O 1
ATOM 835 N N . ILE A 1 108 ? -4.108 7.647 21.593 1.00 95.00 108 ILE A N 1
ATOM 836 C CA . ILE A 1 108 ? -4.564 8.262 22.838 1.00 95.00 108 ILE A CA 1
ATOM 837 C C . ILE A 1 108 ? -4.767 9.751 22.556 1.00 95.00 108 ILE A C 1
ATOM 839 O O . ILE A 1 108 ? -3.804 10.472 22.299 1.00 95.00 108 ILE A O 1
ATOM 843 N N . CYS A 1 109 ? -6.021 10.197 22.568 1.00 95.25 109 CYS A N 1
ATOM 844 C CA . CYS A 1 109 ? -6.390 11.588 22.343 1.00 95.25 109 CYS A CA 1
ATOM 845 C C . CYS A 1 109 ? -7.620 11.935 23.187 1.00 95.25 109 CYS A C 1
ATOM 847 O O . CYS A 1 109 ? -8.628 11.232 23.128 1.00 95.25 109 CYS A O 1
ATOM 849 N N . ASP A 1 110 ? -7.540 13.013 23.969 1.00 95.25 110 ASP A N 1
ATOM 850 C CA . ASP A 1 110 ? -8.636 13.450 24.843 1.00 95.25 110 ASP A CA 1
ATOM 851 C C . ASP A 1 110 ? -9.625 14.412 24.186 1.00 95.25 110 ASP A C 1
ATOM 853 O O . ASP A 1 110 ? -10.624 14.783 24.804 1.00 95.25 110 ASP A O 1
ATOM 857 N N . ASP A 1 111 ? -9.390 14.764 22.925 1.00 97.50 111 ASP A N 1
ATOM 858 C CA . ASP A 1 111 ? -10.278 15.628 22.169 1.00 97.50 111 ASP A CA 1
ATOM 859 C C . ASP A 1 111 ? -11.663 14.964 21.945 1.00 97.50 111 ASP A C 1
ATOM 861 O O . ASP A 1 111 ? -11.737 13.821 21.466 1.00 97.50 111 ASP A O 1
ATOM 865 N N . PRO A 1 112 ? -12.781 15.639 22.290 1.00 96.94 112 PRO A N 1
ATOM 866 C CA . PRO A 1 112 ? -14.124 15.070 22.160 1.00 96.94 112 PRO A CA 1
ATOM 867 C C . PRO A 1 112 ? -14.529 14.709 20.724 1.00 96.94 112 PRO A C 1
ATOM 869 O O . PRO A 1 112 ? -15.270 13.738 20.522 1.00 96.94 112 PRO A O 1
ATOM 872 N N . GLU A 1 113 ? -14.066 15.467 19.728 1.00 97.69 113 GLU A N 1
ATOM 873 C CA . GLU A 1 113 ? -14.355 15.208 18.317 1.00 97.69 113 GLU A CA 1
ATOM 874 C C . GLU A 1 113 ? -13.633 13.938 17.865 1.00 97.69 113 GLU A C 1
ATOM 876 O O . GLU A 1 113 ? -14.249 13.039 17.283 1.00 97.69 113 GLU A O 1
ATOM 881 N N . VAL A 1 114 ? -12.357 13.799 18.237 1.00 97.19 114 VAL A N 1
ATOM 882 C CA . VAL A 1 114 ? -11.567 12.597 17.940 1.00 97.19 114 VAL A CA 1
ATOM 883 C C . VAL A 1 114 ? -12.186 11.360 18.589 1.00 97.19 114 VAL A C 1
ATOM 885 O O . VAL A 1 114 ? -12.391 10.362 17.899 1.00 97.19 114 VAL A O 1
ATOM 888 N N . LYS A 1 115 ? -12.577 11.417 19.870 1.00 96.00 115 LYS A N 1
ATOM 889 C CA . LYS A 1 115 ? -13.259 10.291 20.543 1.00 96.00 115 LYS A CA 1
ATOM 890 C C . LYS A 1 115 ? -14.559 9.902 19.840 1.00 96.00 115 LYS A C 1
ATOM 892 O O . LYS A 1 115 ? -14.851 8.717 19.673 1.00 96.00 115 LYS A O 1
ATOM 897 N N . THR A 1 116 ? -15.333 10.888 19.389 1.00 96.75 116 THR A N 1
ATOM 898 C CA . THR A 1 116 ? -16.563 10.648 18.621 1.00 96.75 116 THR A CA 1
ATOM 899 C C . THR A 1 116 ? -16.260 9.925 17.307 1.00 96.75 116 THR A C 1
ATOM 901 O O . THR A 1 116 ? -16.896 8.911 17.009 1.00 96.75 116 THR A O 1
ATOM 904 N N . ALA A 1 117 ? -15.247 10.374 16.560 1.00 97.44 117 ALA A N 1
ATOM 905 C CA . ALA A 1 117 ? -14.813 9.729 15.323 1.00 97.44 117 ALA A CA 1
ATOM 906 C C . ALA A 1 117 ? -14.301 8.297 15.561 1.00 97.44 117 ALA A C 1
ATOM 908 O O . ALA A 1 117 ? -14.701 7.371 14.853 1.00 97.44 117 ALA A O 1
ATOM 909 N N . GLN A 1 118 ? -13.472 8.089 16.590 1.00 97.69 118 GLN A N 1
ATOM 910 C CA . GLN A 1 118 ? -12.942 6.773 16.951 1.00 97.69 118 GLN A CA 1
ATOM 911 C C . GLN A 1 118 ? -14.061 5.778 17.292 1.00 97.69 118 GLN A C 1
ATOM 913 O O . GLN A 1 118 ? -14.027 4.644 16.810 1.00 97.69 118 GLN A O 1
ATOM 918 N N . ARG A 1 119 ? -15.084 6.193 18.055 1.00 96.38 119 ARG A N 1
ATOM 919 C CA . ARG A 1 119 ? -16.262 5.356 18.356 1.00 96.38 119 ARG A CA 1
ATOM 920 C C . ARG A 1 119 ? -17.087 5.058 17.107 1.00 96.38 119 ARG A C 1
ATOM 922 O O . ARG A 1 119 ? -17.497 3.914 16.912 1.00 96.38 119 ARG A O 1
ATOM 929 N N . ALA A 1 120 ? -17.299 6.056 16.247 1.00 97.19 120 ALA A N 1
ATOM 930 C CA . ALA A 1 120 ? -18.091 5.905 15.027 1.00 97.19 120 ALA A CA 1
ATOM 931 C C . ALA A 1 120 ? -17.500 4.855 14.070 1.00 97.19 120 ALA A C 1
ATOM 933 O O . ALA A 1 120 ? -18.245 4.079 13.469 1.00 97.19 120 ALA A O 1
ATOM 934 N N . ILE A 1 121 ? -16.169 4.785 13.958 1.00 97.81 121 ILE A N 1
ATOM 935 C CA . ILE A 1 121 ? -15.495 3.844 13.048 1.00 97.81 121 ILE A CA 1
ATOM 936 C C . ILE A 1 121 ? -14.984 2.567 13.734 1.00 97.81 121 ILE A C 1
ATOM 938 O O . ILE A 1 121 ? -14.422 1.698 13.063 1.00 97.81 121 ILE A O 1
ATOM 942 N N . ALA A 1 122 ? -15.213 2.389 15.038 1.00 97.38 122 ALA A N 1
ATOM 943 C CA . ALA A 1 122 ? -14.724 1.236 15.800 1.00 97.38 122 ALA A CA 1
ATOM 944 C C . ALA A 1 122 ? -15.184 -0.120 15.226 1.00 97.38 122 ALA A C 1
ATOM 946 O O . ALA A 1 122 ? -14.455 -1.110 15.287 1.00 97.38 122 ALA A O 1
ATOM 947 N N . GLY A 1 123 ? -16.373 -0.182 14.615 1.00 97.62 123 GLY A N 1
ATOM 948 C CA . GLY A 1 123 ? -16.859 -1.383 13.924 1.00 97.62 123 GLY A CA 1
ATOM 949 C C . GLY A 1 123 ? -16.047 -1.750 12.672 1.00 97.62 123 GLY A C 1
ATOM 950 O O . GLY A 1 123 ? -15.868 -2.934 12.381 1.00 97.62 123 GLY A O 1
ATOM 951 N N . LEU A 1 124 ? -15.526 -0.755 11.943 1.00 98.25 124 LEU A N 1
ATOM 952 C CA . LEU A 1 124 ? -14.587 -0.967 10.836 1.00 98.25 124 LEU A CA 1
ATOM 953 C C . LEU A 1 124 ? -13.206 -1.341 11.375 1.00 98.25 124 LEU A C 1
ATOM 955 O O . LEU A 1 124 ? -12.632 -2.328 10.930 1.00 98.25 124 LEU A O 1
ATOM 959 N N . ALA A 1 125 ? -12.701 -0.597 12.357 1.00 98.25 125 ALA A N 1
ATOM 960 C CA . ALA A 1 125 ? -11.406 -0.859 12.980 1.00 98.25 125 ALA A CA 1
ATOM 961 C C . ALA A 1 125 ? -11.303 -2.292 13.534 1.00 98.25 125 ALA A C 1
ATOM 963 O O . ALA A 1 125 ? -10.304 -2.973 13.330 1.00 98.25 125 ALA A O 1
ATOM 964 N N . ASN A 1 126 ? -12.368 -2.804 14.159 1.00 97.94 126 ASN A N 1
ATOM 965 C CA . ASN A 1 126 ? -12.428 -4.177 14.669 1.00 97.94 126 ASN A CA 1
ATOM 966 C C . ASN A 1 126 ? -12.471 -5.268 13.572 1.00 97.94 126 ASN A C 1
ATOM 968 O O . ASN A 1 126 ? -12.490 -6.451 13.912 1.00 97.94 126 ASN A O 1
ATOM 972 N N . GLN A 1 127 ? -12.493 -4.907 12.281 1.00 98.06 127 GLN A N 1
ATOM 973 C CA . GLN A 1 127 ? -12.274 -5.833 11.155 1.00 98.06 127 GLN A CA 1
ATOM 974 C C . GLN A 1 127 ? -10.791 -5.960 10.777 1.00 98.06 127 GLN A C 1
ATOM 976 O O . GLN A 1 127 ? -10.459 -6.727 9.875 1.00 98.06 127 GLN A O 1
ATOM 981 N N . PHE A 1 128 ? -9.893 -5.233 11.452 1.00 98.06 128 PHE A N 1
ATOM 982 C CA . PHE A 1 128 ? -8.456 -5.436 11.323 1.00 98.06 128 PHE A CA 1
ATOM 983 C C . PHE A 1 128 ? -8.102 -6.901 11.597 1.00 98.06 128 PHE A C 1
ATOM 985 O O . PHE A 1 128 ? -8.474 -7.469 12.623 1.00 98.06 128 PHE A O 1
ATOM 992 N N . HIS A 1 129 ? -7.364 -7.526 10.681 1.00 97.19 129 HIS A N 1
ATOM 993 C CA . HIS A 1 129 ? -7.136 -8.972 10.699 1.00 97.19 129 HIS A CA 1
ATOM 994 C C . HIS A 1 129 ? -6.347 -9.460 11.920 1.00 97.19 129 HIS A C 1
ATOM 996 O O . HIS A 1 129 ? -6.471 -10.627 12.278 1.00 97.19 129 HIS A O 1
ATOM 1002 N N . ARG A 1 130 ? -5.595 -8.582 12.602 1.00 96.75 130 ARG A N 1
ATOM 1003 C CA . ARG A 1 130 ? -4.859 -8.902 13.843 1.00 96.75 130 ARG A CA 1
ATOM 1004 C C . ARG A 1 130 ? -5.544 -8.387 15.112 1.00 96.75 130 ARG A C 1
ATOM 1006 O O . ARG A 1 130 ? -4.928 -8.347 16.173 1.00 96.75 130 ARG A O 1
ATOM 1013 N N . VAL A 1 131 ? -6.827 -8.021 15.048 1.00 97.06 131 VAL A N 1
ATOM 1014 C CA . VAL A 1 131 ? -7.579 -7.511 16.213 1.00 97.06 131 VAL A CA 1
ATOM 1015 C C . VAL A 1 131 ? -7.559 -8.476 17.407 1.00 97.06 131 VAL A C 1
ATOM 1017 O O . VAL A 1 131 ? -7.508 -8.035 18.551 1.00 97.06 131 VAL A O 1
ATOM 1020 N N . ASN A 1 132 ? -7.540 -9.791 17.167 1.00 96.31 132 ASN A N 1
ATOM 1021 C CA . ASN A 1 132 ? -7.494 -10.793 18.239 1.00 96.31 132 ASN A CA 1
ATOM 1022 C C . ASN A 1 132 ? -6.135 -10.836 18.957 1.00 96.31 132 ASN A C 1
ATOM 1024 O O . ASN A 1 132 ? -6.075 -11.232 20.115 1.00 96.31 132 ASN A O 1
ATOM 1028 N N . GLU A 1 133 ? -5.062 -10.411 18.289 1.00 96.38 133 GLU A N 1
ATOM 1029 C CA . GLU A 1 133 ? -3.724 -10.292 18.878 1.00 96.38 133 GLU A CA 1
ATOM 1030 C C . GLU A 1 133 ? -3.555 -8.952 19.602 1.00 96.38 133 GLU A C 1
ATOM 1032 O O . GLU A 1 133 ? -2.922 -8.881 20.652 1.00 96.38 133 GLU A O 1
ATOM 1037 N N . CYS A 1 134 ? -4.109 -7.874 19.039 1.00 95.44 134 CYS A N 1
ATOM 1038 C CA . CYS A 1 134 ? -3.882 -6.511 19.523 1.00 95.44 134 CYS A CA 1
ATOM 1039 C C . CYS A 1 134 ? -4.967 -5.994 20.491 1.00 95.44 134 CYS A C 1
ATOM 1041 O O . CYS A 1 134 ? -4.781 -4.944 21.117 1.00 95.44 134 CYS A O 1
ATOM 1043 N N . GLY A 1 135 ? -6.078 -6.720 20.629 1.00 96.19 135 GLY A N 1
ATOM 1044 C CA . GLY A 1 135 ? -7.227 -6.367 21.459 1.00 96.19 135 GLY A CA 1
ATOM 1045 C C . GLY A 1 135 ? -8.311 -5.608 20.691 1.00 96.19 135 GLY A C 1
ATOM 1046 O O . GLY A 1 135 ? -8.032 -4.748 19.855 1.00 96.19 135 GLY A O 1
ATOM 1047 N N . ARG A 1 136 ? -9.575 -5.914 20.998 1.00 95.69 136 ARG A N 1
ATOM 1048 C CA . ARG A 1 136 ? -10.728 -5.221 20.409 1.00 95.69 136 ARG A CA 1
ATOM 1049 C C . ARG A 1 136 ? -10.832 -3.788 20.926 1.00 95.69 136 ARG A C 1
ATOM 1051 O O . ARG A 1 136 ? -10.500 -3.506 22.073 1.00 95.69 136 ARG A O 1
ATOM 1058 N N . ILE A 1 137 ? -11.340 -2.904 20.076 1.00 94.19 137 ILE A N 1
ATOM 1059 C CA . ILE A 1 137 ? -11.661 -1.521 20.430 1.00 94.19 137 ILE A CA 1
ATOM 1060 C C . ILE A 1 137 ? -13.061 -1.509 21.035 1.00 94.19 137 ILE A C 1
ATOM 1062 O O . ILE A 1 137 ? -14.030 -1.858 20.351 1.00 94.19 137 ILE A O 1
ATOM 1066 N N . ASN A 1 138 ? -13.149 -1.138 22.311 1.00 85.81 138 ASN A N 1
ATOM 1067 C CA . ASN A 1 138 ? -14.407 -0.991 23.029 1.00 85.81 138 ASN A CA 1
ATOM 1068 C C . ASN A 1 138 ? -14.931 0.433 22.833 1.00 85.81 138 ASN A C 1
ATOM 1070 O O . ASN A 1 138 ? -14.204 1.398 23.029 1.00 85.81 138 ASN A O 1
ATOM 1074 N N . CYS A 1 139 ? -16.200 0.572 22.458 1.00 66.81 139 CYS A N 1
ATOM 1075 C CA . CYS A 1 139 ? -16.815 1.878 22.199 1.00 66.81 139 CYS A CA 1
ATOM 1076 C C . CYS A 1 139 ? -17.370 2.563 23.462 1.00 66.81 139 CYS A C 1
ATOM 1078 O O . CYS A 1 139 ? -18.017 3.601 23.336 1.00 66.81 139 CYS A O 1
ATOM 1080 N N . ASN A 1 140 ? -17.184 1.954 24.639 1.00 60.81 140 ASN A N 1
ATOM 1081 C CA . ASN A 1 140 ? -17.910 2.292 25.868 1.00 60.81 140 ASN A CA 1
ATOM 1082 C C . ASN A 1 140 ? -17.092 3.101 26.890 1.00 60.81 140 ASN A C 1
ATOM 1084 O O . ASN A 1 140 ? -17.645 3.445 27.932 1.00 60.81 140 ASN A O 1
ATOM 1088 N N . ASP A 1 141 ? -15.833 3.418 26.580 1.00 52.28 141 ASP A N 1
ATOM 1089 C CA . ASP A 1 141 ? -14.965 4.293 27.382 1.00 52.28 141 ASP A CA 1
ATOM 1090 C C . ASP A 1 141 ? -14.869 5.700 26.739 1.00 52.28 141 ASP A C 1
ATOM 1092 O O . ASP A 1 141 ? -14.650 6.696 27.464 1.00 52.28 141 ASP A O 1
#

InterPro domains:
  IPR001646 Pentapeptide repeat [PF00805] (49-75)

Foldseek 3Di:
DAEDDLVRVVVLLVLCVCVVVVHPSHDQAEQDCYEQDLHEQDCGANDQHENDLYEHHNYEDHNYQHALYEHENYHQHNYHDDPPPSCPNHHYDLQVVLCVLLVQLPDDDPDPVSLVVSLVCQVSVCSHPCCVVVDRRDNPD

Secondary structure (DSSP, 8-state):
-EEPPHHHHHHHHHHHHHHHTT-TT----B-TTEE-TT-B-TT-B-TT-B-TT-B-TT-B-TT-B-TT-B-TT-B-TT-B---SGGGTT-B--HHHHHHHHHHHHTS----HHHHHHHHHHHHHHTTSTTHHHH-PPPTT-

Organism: NCBI:txid2763654

Radius of gyration: 16.94 Å; chains: 1; bounding box: 36×30×52 Å

Sequence (141 aa):
MKRLTQEQLNSMIAAHAKWLAEDSDGARLDLSDCDMRGADMRWADMCLADMRGADMRWADMCLADMRGADMCGANIDYSVWPLWCGSLGVKVDKRLAAQLAYHFCRLICDDPEVKTAQRAIAGLANQFHRVNECGRINCND